Protein AF-A0A9P8L6X9-F1 (afdb_monomer_lite)

InterPro domains:
  IPR004713 Calcium/proton exchanger [PTHR31503] (1-182)
  IPR004837 Sodium/calcium exchanger membrane region [PF01699] (97-182)
  IPR044880 NCX, central ion-binding domain superfamily [G3DSA:1.20.1420.30] (2-182)

Secondary structure (DSSP, 8-state):
-HHHHHHHHHHHHHHHHHHHHHHGGGG-S-HHHHHHHHHHHHHHHHHHHHHHHHIIIIITHHHHHHHHHHHTTSSSTTS---------PPPHHHHHHHHHHHHHHHHHHHHHHHHTHHHHHHHH---HHHIIIIIHHHHHTHHHHHHHHHHHHTT-HHHHHHHHHHHHHHIIIIIHHHHHH-

Foldseek 3Di:
DVLLVVLVVVLVVQVVVLVVLVVVLPDDPDVVVSLVSLLVVLVVLQVVVVVVCCVCVPDPVVSNVVLVVLLPPPPPVPDDDDDPDDDPDDDPVRVVVVVVVVVVVVVVVVVVVVVCLVVCCVPVVDDPCCCVVPVVCCVVCVVLQVSLVSCVVVVNNSSSCCSVSVVVSCCSRPVVSVVSVD

Radius of gyration: 20.15 Å; chains: 1; bounding box: 43×46×47 Å

Organism: NCBI:txid265104

Structure (mmCIF, N/CA/C/O backbone):
data_AF-A0A9P8L6X9-F1
#
_entry.id   AF-A0A9P8L6X9-F1
#
loop_
_atom_site.group_PDB
_atom_site.id
_atom_site.type_symbol
_atom_site.label_atom_id
_atom_site.label_alt_id
_atom_site.label_comp_id
_atom_site.label_asym_id
_atom_site.label_entity_id
_atom_site.label_seq_id
_atom_site.pdbx_PDB_ins_code
_atom_site.Cartn_x
_atom_site.Cartn_y
_atom_site.Cartn_z
_atom_site.occupancy
_atom_site.B_iso_or_equiv
_atom_site.auth_seq_id
_atom_site.auth_comp_id
_atom_site.auth_asym_id
_atom_site.auth_atom_id
_atom_site.pdbx_PDB_model_num
ATOM 1 N N . MET A 1 1 ? 25.333 5.760 -3.265 1.00 47.31 1 MET A N 1
ATOM 2 C CA . MET A 1 1 ? 25.197 6.176 -1.848 1.00 47.31 1 MET A CA 1
ATOM 3 C C . MET A 1 1 ? 24.485 7.514 -1.680 1.00 47.31 1 MET A C 1
ATOM 5 O O . MET A 1 1 ? 23.487 7.533 -0.981 1.00 47.31 1 MET A O 1
ATOM 9 N N . SER A 1 2 ? 24.913 8.611 -2.318 1.00 49.03 2 SER A N 1
ATOM 10 C CA . SER A 1 2 ? 24.288 9.936 -2.118 1.00 49.03 2 SER A CA 1
ATOM 11 C C . SER A 1 2 ? 22.817 10.014 -2.561 1.00 49.03 2 SER A C 1
ATOM 13 O O . SER A 1 2 ? 22.018 10.667 -1.899 1.00 49.03 2 SER A O 1
ATOM 15 N N . SER A 1 3 ? 22.439 9.311 -3.635 1.00 53.81 3 SER A N 1
ATOM 16 C CA . SER A 1 3 ? 21.049 9.209 -4.108 1.00 53.81 3 SER A CA 1
ATOM 17 C C . SER A 1 3 ? 20.171 8.379 -3.168 1.00 53.81 3 SER A C 1
ATOM 19 O O . SER A 1 3 ? 19.100 8.835 -2.790 1.00 53.81 3 SER A O 1
ATOM 21 N N . LEU A 1 4 ? 20.643 7.212 -2.719 1.00 53.59 4 LEU A N 1
ATOM 22 C CA . LEU A 1 4 ? 19.918 6.361 -1.769 1.00 53.59 4 LEU A CA 1
ATOM 23 C C . LEU A 1 4 ? 19.726 7.050 -0.411 1.00 53.59 4 LEU A C 1
ATOM 25 O O . LEU A 1 4 ? 18.639 7.008 0.154 1.00 53.59 4 LEU A O 1
ATOM 29 N N . MET A 1 5 ? 20.750 7.755 0.085 1.00 58.06 5 MET A N 1
ATOM 30 C CA . MET A 1 5 ? 20.620 8.561 1.299 1.00 58.06 5 MET A CA 1
ATOM 31 C C . MET A 1 5 ? 19.657 9.732 1.096 1.00 58.06 5 MET A C 1
ATOM 33 O O . MET A 1 5 ? 18.900 10.029 2.010 1.00 58.06 5 MET A O 1
ATOM 37 N N . ALA A 1 6 ? 19.620 10.368 -0.080 1.00 59.53 6 ALA A N 1
ATOM 38 C CA . ALA A 1 6 ? 18.646 11.420 -0.375 1.00 59.53 6 ALA A CA 1
ATOM 39 C C . ALA A 1 6 ? 17.205 10.883 -0.426 1.00 59.53 6 ALA A C 1
ATOM 41 O O . ALA A 1 6 ? 16.319 11.504 0.158 1.00 59.53 6 ALA A O 1
ATOM 42 N N . VAL A 1 7 ? 16.976 9.712 -1.038 1.00 60.03 7 VAL A N 1
ATOM 43 C CA . VAL A 1 7 ? 15.664 9.043 -1.033 1.00 60.03 7 VAL A CA 1
ATOM 44 C C . VAL A 1 7 ? 15.280 8.638 0.385 1.00 60.03 7 VAL A C 1
ATOM 46 O O . VAL A 1 7 ? 14.196 8.998 0.820 1.00 60.03 7 VAL A O 1
ATOM 49 N N . ALA A 1 8 ? 16.161 7.994 1.152 1.00 57.41 8 ALA A N 1
ATOM 50 C CA . ALA A 1 8 ? 15.890 7.617 2.540 1.00 57.41 8 ALA A CA 1
ATOM 51 C C . ALA A 1 8 ? 15.617 8.840 3.440 1.00 57.41 8 ALA A C 1
ATOM 53 O O . ALA A 1 8 ? 14.694 8.820 4.252 1.00 57.41 8 ALA A O 1
ATOM 54 N N . SER A 1 9 ? 16.362 9.936 3.251 1.00 57.25 9 SER A N 1
ATOM 55 C CA . SER A 1 9 ? 16.169 11.193 3.990 1.00 57.25 9 SER A CA 1
ATOM 56 C C . SER A 1 9 ? 14.829 11.841 3.649 1.00 57.25 9 SER A C 1
ATOM 58 O O . SER A 1 9 ? 14.056 12.164 4.547 1.00 57.25 9 SER A O 1
ATOM 60 N N . ALA A 1 10 ? 14.516 11.990 2.357 1.00 58.25 10 ALA A N 1
ATOM 61 C CA . ALA A 1 10 ? 13.233 12.524 1.900 1.00 58.25 10 ALA A CA 1
ATOM 62 C C . ALA A 1 10 ? 12.057 11.632 2.336 1.00 58.25 10 ALA A C 1
ATOM 64 O O . ALA A 1 10 ? 10.999 12.136 2.709 1.00 58.25 10 ALA A O 1
ATOM 65 N N . SER A 1 11 ? 12.271 10.316 2.370 1.00 59.50 11 SER A N 1
ATOM 66 C CA . SER A 1 11 ? 11.260 9.320 2.725 1.00 59.50 11 SER A CA 1
ATOM 67 C C . SER A 1 11 ? 11.003 9.192 4.220 1.00 59.50 11 SER A C 1
ATOM 69 O O . SER A 1 11 ? 9.942 8.711 4.583 1.00 59.50 11 SER A O 1
ATOM 71 N N . LEU A 1 12 ? 11.922 9.626 5.090 1.00 59.34 12 LEU A N 1
ATOM 72 C CA . LEU A 1 12 ? 11.703 9.720 6.543 1.00 59.34 12 LEU A CA 1
ATOM 73 C C . LEU A 1 12 ? 11.063 11.052 6.948 1.00 59.34 12 LEU A C 1
ATOM 75 O O . LEU A 1 12 ? 10.275 11.101 7.893 1.00 59.34 12 LEU A O 1
ATOM 79 N N . ILE A 1 13 ? 11.368 12.130 6.217 1.00 62.38 13 ILE A N 1
ATOM 80 C CA . ILE A 1 13 ? 10.792 13.459 6.462 1.00 62.38 13 ILE A CA 1
ATOM 81 C C . ILE A 1 13 ? 9.275 13.440 6.254 1.00 62.38 13 ILE A C 1
ATOM 83 O O . ILE A 1 13 ? 8.556 14.113 6.984 1.00 62.38 13 ILE A O 1
ATOM 87 N N . ILE A 1 14 ? 8.778 12.652 5.301 1.00 63.09 14 ILE A N 1
ATOM 88 C CA . ILE A 1 14 ? 7.358 12.633 4.939 1.00 63.09 14 ILE A CA 1
ATOM 89 C C . ILE A 1 14 ? 6.478 11.927 5.994 1.00 63.09 14 ILE A C 1
ATOM 91 O O . ILE A 1 14 ? 5.519 12.552 6.444 1.00 63.09 14 ILE A O 1
ATOM 95 N N . PRO A 1 15 ? 6.783 10.705 6.478 1.00 57.25 15 PRO A N 1
ATOM 96 C CA . PRO A 1 15 ? 6.082 10.085 7.603 1.00 57.25 15 PRO A CA 1
ATOM 97 C C . PRO A 1 15 ? 6.202 10.894 8.897 1.00 57.25 15 PRO A C 1
ATOM 99 O O . PRO A 1 15 ? 5.240 10.979 9.656 1.00 57.25 15 PRO A O 1
ATOM 102 N N . ALA A 1 16 ? 7.351 11.538 9.142 1.00 59.31 16 ALA A N 1
ATOM 103 C CA . ALA A 1 16 ? 7.528 12.429 10.289 1.00 59.31 16 ALA A CA 1
ATOM 104 C C . ALA A 1 16 ? 6.666 13.699 10.170 1.00 59.31 16 ALA A C 1
ATOM 106 O O . ALA A 1 16 ? 6.040 14.119 11.144 1.00 59.31 16 ALA A O 1
ATOM 107 N N . ALA A 1 17 ? 6.582 14.281 8.971 1.00 60.97 17 ALA A N 1
ATOM 108 C CA . ALA A 1 17 ? 5.692 15.397 8.679 1.00 60.97 17 ALA A CA 1
ATOM 109 C C . ALA A 1 17 ? 4.225 14.974 8.841 1.00 60.97 17 ALA A C 1
ATOM 111 O O . ALA A 1 17 ? 3.481 15.661 9.537 1.00 60.97 17 ALA A O 1
ATOM 112 N N . LEU A 1 18 ? 3.836 13.808 8.317 1.00 60.84 18 LEU A N 1
ATOM 113 C CA . LEU A 1 18 ? 2.506 13.224 8.491 1.00 60.84 18 LEU A CA 1
ATOM 114 C C . LEU A 1 18 ? 2.163 13.035 9.976 1.00 60.84 18 LEU A C 1
ATOM 116 O O . LEU A 1 18 ? 1.122 13.511 10.422 1.00 60.84 18 LEU A O 1
ATOM 120 N N . TYR A 1 19 ? 3.056 12.426 10.765 1.00 63.41 19 TYR A N 1
ATOM 121 C CA . TYR A 1 19 ? 2.867 12.249 12.208 1.00 63.41 19 TYR A CA 1
ATOM 122 C C . TYR A 1 19 ? 2.722 13.591 12.933 1.00 63.41 19 TYR A C 1
ATOM 124 O O . TYR A 1 19 ? 1.825 13.748 13.754 1.00 63.41 19 TYR A O 1
ATOM 132 N N . SER A 1 20 ? 3.547 14.588 12.602 1.00 60.22 20 SER A N 1
ATOM 133 C CA . SER A 1 20 ? 3.477 15.917 13.227 1.00 60.22 20 SER A CA 1
ATOM 134 C C . SER A 1 20 ? 2.163 16.655 12.945 1.00 60.22 20 SER A C 1
ATOM 136 O O . SER A 1 20 ? 1.710 17.455 13.766 1.00 60.22 20 SER A O 1
ATOM 138 N N . VAL A 1 21 ? 1.533 16.378 11.799 1.00 61.56 21 VAL A N 1
ATOM 139 C CA . VAL A 1 21 ? 0.235 16.956 11.447 1.00 61.56 21 VAL A CA 1
ATOM 140 C C . VAL A 1 21 ? -0.908 16.164 12.092 1.00 61.56 21 VAL A C 1
ATOM 142 O O . VAL A 1 21 ? -1.844 16.775 12.604 1.00 61.56 21 VAL A O 1
ATOM 145 N N . LEU A 1 22 ? -0.801 14.833 12.172 1.00 60.75 22 LEU A N 1
ATOM 146 C CA . LEU A 1 22 ? -1.754 13.989 12.903 1.00 60.75 22 LEU A CA 1
ATOM 147 C C . LEU A 1 22 ? -1.740 14.271 14.416 1.00 60.75 22 LEU A C 1
ATOM 149 O O . LEU A 1 22 ? -2.793 14.300 15.048 1.00 60.75 22 LEU A O 1
ATOM 153 N N . ASP A 1 23 ? -0.576 14.542 15.008 1.00 61.97 23 ASP A N 1
ATOM 154 C CA . ASP A 1 23 ? -0.445 14.828 16.444 1.00 61.97 23 ASP A CA 1
ATOM 155 C C . ASP A 1 23 ? -1.012 16.213 16.818 1.00 61.97 23 ASP A C 1
ATOM 157 O O . ASP A 1 23 ? -1.594 16.381 17.891 1.00 61.97 23 ASP A O 1
ATOM 161 N N . ARG A 1 24 ? -0.991 17.187 15.889 1.00 58.69 24 ARG A N 1
ATOM 162 C CA . ARG A 1 24 ? -1.711 18.472 16.043 1.00 58.69 24 ARG A CA 1
ATOM 163 C C . ARG A 1 24 ? -3.230 18.306 16.168 1.00 58.69 24 ARG A C 1
ATOM 165 O O . ARG A 1 24 ? -3.886 19.216 16.672 1.00 58.69 24 ARG A O 1
ATOM 172 N N . SER A 1 25 ? -3.789 17.165 15.756 1.00 57.12 25 SER A N 1
ATOM 173 C CA . SER A 1 25 ? -5.223 16.873 15.852 1.00 57.12 25 SER A CA 1
ATOM 174 C C . SER A 1 25 ? -5.688 16.517 17.269 1.00 57.12 25 SER A C 1
ATOM 176 O O . SER A 1 25 ? -6.883 16.601 17.544 1.00 57.12 25 SER A O 1
ATOM 178 N N . LYS A 1 26 ? -4.793 16.129 18.192 1.00 55.75 26 LYS A N 1
ATOM 179 C CA . LYS A 1 26 ? -5.180 15.643 19.534 1.00 55.75 26 LYS A CA 1
ATOM 180 C C . LYS A 1 26 ? -5.610 16.741 20.525 1.00 55.75 26 LYS A C 1
ATOM 182 O O . LYS A 1 26 ? -5.917 16.423 21.670 1.00 55.75 26 LYS A O 1
ATOM 187 N N . GLY A 1 27 ? -5.628 18.017 20.121 1.00 54.25 27 GLY A N 1
ATOM 188 C CA . GLY A 1 27 ? -5.736 19.155 21.047 1.00 54.25 27 GLY A CA 1
ATOM 189 C C . GLY A 1 27 ? -6.980 20.052 20.972 1.00 54.25 27 GLY A C 1
ATOM 190 O O . GLY A 1 27 ? -7.050 20.989 21.764 1.00 54.25 27 GLY A O 1
ATOM 191 N N . ALA A 1 28 ? -7.944 19.847 20.064 1.00 54.09 28 ALA A N 1
ATOM 192 C CA . ALA A 1 28 ? -8.992 20.851 19.809 1.00 54.09 28 ALA A CA 1
ATOM 193 C C . ALA A 1 28 ? -10.427 20.341 20.044 1.00 54.09 28 ALA A C 1
ATOM 195 O O . ALA A 1 28 ? -10.923 19.469 19.338 1.00 54.09 28 ALA A O 1
ATOM 196 N N . ASN A 1 29 ? -11.122 20.953 21.010 1.00 63.31 29 ASN A N 1
ATOM 197 C CA . ASN A 1 29 ? -12.557 20.777 21.245 1.00 63.31 29 ASN A CA 1
ATOM 198 C C . ASN A 1 29 ? -13.380 21.484 20.151 1.00 63.31 29 ASN A C 1
ATOM 200 O O . ASN A 1 29 ? -13.627 22.686 20.235 1.00 63.31 29 ASN A O 1
ATOM 204 N N . SER A 1 30 ? -13.767 20.739 19.116 1.00 65.00 30 SER A N 1
ATOM 205 C CA . SER A 1 30 ? -14.996 20.847 18.304 1.00 65.00 30 SER A CA 1
ATOM 206 C C . SER A 1 30 ? -14.852 19.831 17.176 1.00 65.00 30 SER A C 1
ATOM 208 O O . SER A 1 30 ? -13.889 19.912 16.416 1.00 65.00 30 SER A O 1
ATOM 210 N N . GLU A 1 31 ? -15.780 18.888 17.058 1.00 69.06 31 GLU A N 1
ATOM 211 C CA . GLU A 1 31 ? -15.760 17.850 16.015 1.00 69.06 31 GLU A CA 1
ATOM 212 C C . GLU A 1 31 ? -15.679 18.464 14.604 1.00 69.06 31 GLU A C 1
ATOM 214 O O . GLU A 1 31 ? -14.909 17.990 13.772 1.00 69.06 31 GLU A O 1
ATOM 219 N N . ASP A 1 32 ? -16.331 19.612 14.389 1.00 70.50 32 ASP A N 1
ATOM 220 C CA . ASP A 1 32 ? -16.241 20.394 13.149 1.00 70.50 32 ASP A CA 1
ATOM 221 C C . ASP A 1 32 ? -14.823 20.922 12.872 1.00 70.50 32 ASP A C 1
ATOM 223 O O . ASP A 1 32 ? -14.350 20.903 11.735 1.00 70.50 32 ASP A O 1
ATOM 227 N N . ASN A 1 33 ? -14.104 21.362 13.911 1.00 73.75 33 ASN A N 1
ATOM 228 C CA . ASN A 1 33 ? -12.726 21.839 13.770 1.00 73.75 33 ASN A CA 1
ATOM 229 C C . ASN A 1 33 ? -11.758 20.684 13.500 1.00 73.75 33 ASN A C 1
ATOM 231 O O . ASN A 1 33 ? -10.791 20.874 12.765 1.00 73.75 33 ASN A O 1
ATOM 235 N N . ILE A 1 34 ? -12.019 19.494 14.052 1.00 78.19 34 ILE A N 1
ATOM 236 C CA . ILE A 1 34 ? -11.257 18.281 13.728 1.00 78.19 34 ILE A CA 1
ATOM 237 C C . ILE A 1 34 ? -11.499 17.910 12.264 1.00 78.19 34 ILE A C 1
ATOM 239 O O . ILE A 1 34 ? -10.539 17.708 11.528 1.00 78.19 34 ILE A O 1
ATOM 243 N N . LEU A 1 35 ? -12.755 17.912 11.808 1.00 78.00 35 LEU A N 1
ATOM 244 C CA . LEU A 1 35 ? -13.104 17.558 10.434 1.00 78.00 35 LEU A CA 1
ATOM 245 C C . LEU A 1 35 ? -12.458 18.506 9.412 1.00 78.00 35 LEU A C 1
ATOM 247 O O . LEU A 1 35 ? -11.824 18.042 8.462 1.00 78.00 35 LEU A O 1
ATOM 251 N N . ILE A 1 36 ? -12.561 19.823 9.630 1.00 80.25 36 ILE A N 1
ATOM 252 C CA . ILE A 1 36 ? -11.948 20.847 8.768 1.00 80.25 36 ILE A CA 1
ATOM 253 C C . ILE A 1 36 ? -10.420 20.710 8.766 1.00 80.25 36 ILE A C 1
ATOM 255 O O . ILE A 1 36 ? -9.791 20.800 7.709 1.00 80.25 36 ILE A O 1
ATOM 259 N N . LEU A 1 37 ? -9.812 20.462 9.931 1.00 80.44 37 LEU A N 1
ATOM 260 C CA . LEU A 1 37 ? -8.366 20.280 10.054 1.00 80.44 37 LEU A CA 1
ATOM 261 C C . LEU A 1 37 ? -7.883 19.011 9.334 1.00 80.44 37 LEU A C 1
ATOM 263 O O . LEU A 1 37 ? -6.870 19.059 8.630 1.00 80.44 37 LEU A O 1
ATOM 267 N N . SER A 1 38 ? -8.604 17.896 9.466 1.00 82.06 38 SER A N 1
ATOM 268 C CA . SER A 1 38 ? -8.292 16.627 8.800 1.00 82.06 38 SER A CA 1
ATOM 269 C C . SER A 1 38 ? -8.436 16.729 7.281 1.00 82.06 38 SER A C 1
ATOM 271 O O . SER A 1 38 ? -7.536 16.296 6.565 1.00 82.06 38 SER A O 1
ATOM 273 N N . HIS A 1 39 ? -9.489 17.381 6.778 1.00 85.12 39 HIS A N 1
ATOM 274 C CA . HIS A 1 39 ? -9.664 17.617 5.340 1.00 85.12 39 HIS A CA 1
ATOM 275 C C . HIS A 1 39 ? -8.595 18.558 4.777 1.00 85.12 39 HIS A C 1
ATOM 277 O O . HIS A 1 39 ? -8.002 18.274 3.737 1.00 85.12 39 HIS A O 1
ATOM 283 N N . GLY A 1 40 ? -8.294 19.658 5.479 1.00 83.81 40 GLY A N 1
ATOM 284 C CA . GLY A 1 40 ? -7.229 20.580 5.080 1.00 83.81 40 GLY A CA 1
ATOM 285 C C . GLY A 1 40 ? -5.867 19.885 5.009 1.00 83.81 40 GLY A C 1
ATOM 286 O O . GLY A 1 40 ? -5.117 20.068 4.052 1.00 83.81 40 GLY A O 1
ATOM 287 N N . THR A 1 41 ? -5.584 19.017 5.982 1.00 83.00 41 THR A N 1
ATOM 288 C CA . THR A 1 41 ? -4.383 18.175 5.999 1.00 83.00 41 THR A CA 1
ATOM 289 C C . THR A 1 41 ? -4.357 17.202 4.824 1.00 83.00 41 THR A C 1
ATOM 291 O O . THR A 1 41 ? -3.341 17.108 4.136 1.00 83.00 41 THR A O 1
ATOM 294 N N . ALA A 1 42 ? -5.461 16.500 4.564 1.00 86.62 42 ALA A N 1
ATOM 295 C CA . ALA A 1 42 ? -5.552 15.527 3.484 1.00 86.62 42 ALA A CA 1
ATOM 296 C C . ALA A 1 42 ? -5.290 16.159 2.109 1.00 86.62 42 ALA A C 1
ATOM 298 O O . ALA A 1 42 ? -4.514 15.621 1.321 1.00 86.62 42 ALA A O 1
ATOM 299 N N . ILE A 1 43 ? -5.845 17.349 1.854 1.00 88.00 43 ILE A N 1
ATOM 300 C CA . ILE A 1 43 ? -5.600 18.104 0.616 1.00 88.00 43 ILE A CA 1
ATOM 301 C C . ILE A 1 43 ? -4.111 18.445 0.465 1.00 88.00 43 ILE A C 1
ATOM 303 O O . ILE A 1 43 ? -3.542 18.249 -0.609 1.00 88.00 43 ILE A O 1
ATOM 307 N N . ILE A 1 44 ? -3.459 18.924 1.531 1.00 85.81 44 ILE A N 1
ATOM 308 C CA . ILE A 1 44 ? -2.023 19.244 1.502 1.00 85.81 44 ILE A CA 1
ATOM 309 C C . ILE A 1 44 ? -1.196 17.987 1.201 1.00 85.81 44 ILE A C 1
ATOM 311 O O . ILE A 1 44 ? -0.295 18.040 0.365 1.00 85.81 44 ILE A O 1
ATOM 315 N N . LEU A 1 45 ? -1.509 16.854 1.837 1.00 84.81 45 LEU A N 1
ATOM 316 C CA . LEU A 1 45 ? -0.806 15.587 1.614 1.00 84.81 45 LEU A CA 1
ATOM 317 C C . LEU A 1 45 ? -0.969 15.076 0.176 1.00 84.81 45 LEU A C 1
ATOM 319 O O . LEU A 1 45 ? 0.015 14.644 -0.419 1.00 84.81 45 LEU A O 1
ATOM 323 N N . LEU A 1 46 ? -2.159 15.203 -0.417 1.00 88.06 46 LEU A N 1
ATOM 324 C CA . LEU A 1 46 ? -2.386 14.841 -1.820 1.00 88.06 46 LEU A CA 1
ATOM 325 C C . LEU A 1 46 ? -1.633 15.760 -2.790 1.00 88.06 46 LEU A C 1
ATOM 327 O O . LEU A 1 46 ? -1.077 15.283 -3.778 1.00 88.06 46 LEU A O 1
ATOM 331 N N . ILE A 1 47 ? -1.547 17.065 -2.507 1.00 87.56 47 ILE A N 1
ATOM 332 C CA . ILE A 1 47 ? -0.710 17.985 -3.297 1.00 87.56 47 ILE A CA 1
ATOM 333 C C . ILE A 1 47 ? 0.760 17.557 -3.217 1.00 87.56 47 ILE A C 1
ATOM 335 O O . ILE A 1 47 ? 1.438 17.486 -4.244 1.00 87.56 47 ILE A O 1
ATOM 339 N N . LEU A 1 48 ? 1.249 17.220 -2.018 1.00 84.56 48 LEU A N 1
ATOM 340 C CA . LEU A 1 48 ? 2.601 16.692 -1.839 1.00 84.56 48 LEU A CA 1
ATOM 341 C C . LEU A 1 48 ? 2.802 15.369 -2.587 1.00 84.56 48 LEU A C 1
ATOM 343 O O . LEU A 1 48 ? 3.868 15.174 -3.165 1.00 84.56 48 LEU A O 1
ATOM 347 N N . TYR A 1 49 ? 1.789 14.501 -2.651 1.00 86.44 49 TYR A N 1
ATOM 348 C CA . TYR A 1 49 ? 1.839 13.281 -3.453 1.00 86.44 49 TYR A CA 1
ATOM 349 C C . TYR A 1 49 ? 1.966 13.572 -4.950 1.00 86.44 49 TYR A C 1
ATOM 351 O O . TYR A 1 49 ? 2.794 12.969 -5.621 1.00 86.44 49 TYR A O 1
ATOM 359 N N . VAL A 1 50 ? 1.214 14.538 -5.487 1.00 89.44 50 VAL A N 1
ATOM 360 C CA . VAL A 1 50 ? 1.334 14.944 -6.899 1.00 89.44 50 VAL A CA 1
ATOM 361 C C . VAL A 1 50 ? 2.719 15.526 -7.189 1.00 89.44 50 VAL A C 1
ATOM 363 O O . VAL A 1 50 ? 3.330 15.196 -8.206 1.00 89.44 50 VAL A O 1
ATOM 366 N N . MET A 1 51 ? 3.258 16.351 -6.286 1.00 84.94 51 MET A N 1
ATOM 367 C CA . MET A 1 51 ? 4.633 16.850 -6.402 1.00 84.94 51 MET A CA 1
ATOM 368 C C . MET A 1 51 ? 5.660 15.712 -6.327 1.00 84.94 51 MET A C 1
ATOM 370 O O . MET A 1 51 ? 6.638 15.722 -7.075 1.00 84.94 51 MET A O 1
ATOM 374 N N . TYR A 1 52 ? 5.424 14.714 -5.474 1.00 82.50 52 TYR A N 1
ATOM 375 C CA . TYR A 1 52 ? 6.230 13.499 -5.388 1.00 82.50 52 TYR A CA 1
ATOM 376 C C . TYR A 1 52 ? 6.158 12.671 -6.681 1.00 82.50 52 TYR A C 1
ATOM 378 O O . TYR A 1 52 ? 7.202 12.277 -7.192 1.00 82.50 52 TYR A O 1
ATOM 386 N N . LEU A 1 53 ? 4.977 12.484 -7.279 1.00 85.38 53 LEU A N 1
ATOM 387 C CA . LEU A 1 53 ? 4.827 11.810 -8.572 1.00 85.38 53 LEU A CA 1
ATOM 388 C C . LEU A 1 53 ? 5.548 12.566 -9.690 1.00 85.38 53 LEU A C 1
ATOM 390 O O . LEU A 1 53 ? 6.220 11.949 -10.511 1.00 85.38 53 LEU A O 1
ATOM 394 N N . TYR A 1 54 ? 5.478 13.900 -9.710 1.00 86.88 54 TYR A N 1
ATOM 395 C CA . TYR A 1 54 ? 6.256 14.706 -10.656 1.00 86.88 54 TYR A CA 1
ATOM 396 C C . TYR A 1 54 ? 7.767 14.538 -10.443 1.00 86.88 54 TYR A C 1
ATOM 398 O O . TYR A 1 54 ? 8.540 14.453 -11.403 1.00 86.88 54 TYR A O 1
ATOM 406 N N . PHE A 1 55 ? 8.204 14.457 -9.186 1.00 83.38 55 PHE A N 1
ATOM 407 C CA . PHE A 1 55 ? 9.594 14.175 -8.860 1.00 83.38 55 PHE A CA 1
ATOM 408 C C . PHE A 1 55 ? 10.019 12.792 -9.375 1.00 83.38 55 PHE A C 1
ATOM 410 O O . PHE A 1 55 ? 11.024 12.692 -10.082 1.00 83.38 55 PHE A O 1
ATOM 417 N N . GLN A 1 56 ? 9.214 11.769 -9.085 1.00 80.81 56 GLN A N 1
ATOM 418 C CA . GLN A 1 56 ? 9.460 10.362 -9.387 1.00 80.81 56 GLN A CA 1
ATOM 419 C C . GLN A 1 56 ? 9.391 10.038 -10.884 1.00 80.81 56 GLN A C 1
ATOM 421 O O . GLN A 1 56 ? 10.247 9.322 -11.387 1.00 80.81 56 GLN A O 1
ATOM 426 N N . LEU A 1 57 ? 8.394 10.558 -11.603 1.00 82.81 57 LEU A N 1
ATOM 427 C CA . LEU A 1 57 ? 8.127 10.231 -13.011 1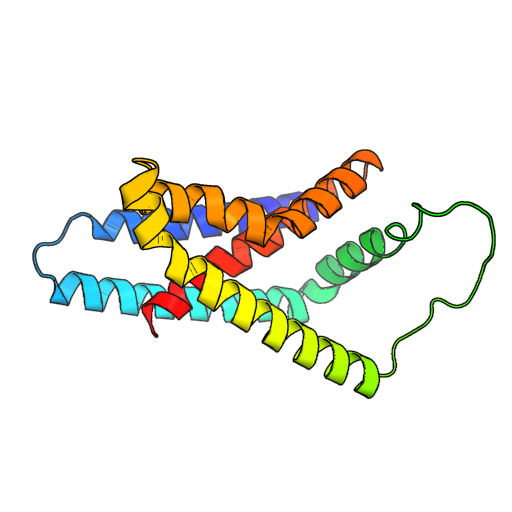.00 82.81 57 LEU A CA 1
ATOM 428 C C . LEU A 1 57 ? 8.728 11.246 -13.989 1.00 82.81 57 LEU A C 1
ATOM 430 O O . LEU A 1 57 ? 8.982 10.915 -15.144 1.00 82.81 57 LEU A O 1
ATOM 434 N N . GLY A 1 58 ? 8.953 12.482 -13.542 1.00 84.62 58 GLY A N 1
ATOM 435 C CA . GLY A 1 58 ? 9.494 13.564 -14.358 1.00 84.62 58 GLY A CA 1
ATOM 436 C C . GLY A 1 58 ? 10.956 13.838 -14.035 1.00 84.62 58 GLY A C 1
ATOM 437 O O . GLY A 1 58 ? 11.861 13.322 -14.689 1.00 84.62 58 GLY A O 1
ATOM 438 N N . SER A 1 59 ? 11.185 14.679 -13.025 1.00 81.75 59 SER A N 1
ATOM 439 C CA . SER A 1 59 ? 12.497 15.308 -12.795 1.00 81.75 59 SER A CA 1
ATOM 440 C C . SER A 1 59 ? 13.631 14.332 -12.452 1.00 81.75 59 SER A C 1
ATOM 442 O O . SER A 1 59 ? 14.769 14.567 -12.849 1.00 81.75 59 SER A O 1
ATOM 444 N N . HIS A 1 60 ? 13.334 13.245 -11.737 1.00 81.25 60 HIS A N 1
ATOM 445 C CA . HIS A 1 60 ? 14.318 12.278 -11.246 1.00 81.25 60 HIS A CA 1
ATOM 446 C C . HIS A 1 60 ? 13.966 10.840 -11.650 1.00 81.25 60 HIS A C 1
ATOM 448 O O . HIS A 1 60 ? 14.399 9.886 -11.006 1.00 81.25 60 HIS A O 1
ATOM 454 N N . SER A 1 61 ? 13.228 10.670 -12.751 1.00 77.19 61 SER A N 1
ATOM 455 C CA . SER A 1 61 ? 12.816 9.359 -13.280 1.00 77.19 61 SER A CA 1
ATOM 456 C C . SER A 1 61 ? 13.967 8.385 -13.503 1.00 77.19 61 SER A C 1
ATOM 458 O O . SER A 1 61 ? 13.803 7.189 -13.276 1.00 77.19 61 SER A O 1
ATOM 460 N N . HIS A 1 62 ? 15.158 8.880 -13.847 1.00 75.19 62 HIS A N 1
ATOM 461 C CA . HIS A 1 62 ? 16.345 8.038 -13.999 1.00 75.19 62 HIS A CA 1
ATOM 462 C C . HIS A 1 62 ? 16.754 7.328 -12.696 1.00 75.19 62 HIS A C 1
ATOM 464 O O . HIS A 1 62 ? 17.283 6.223 -12.755 1.00 75.19 62 HIS A O 1
ATOM 470 N N . LEU A 1 63 ? 16.508 7.933 -11.52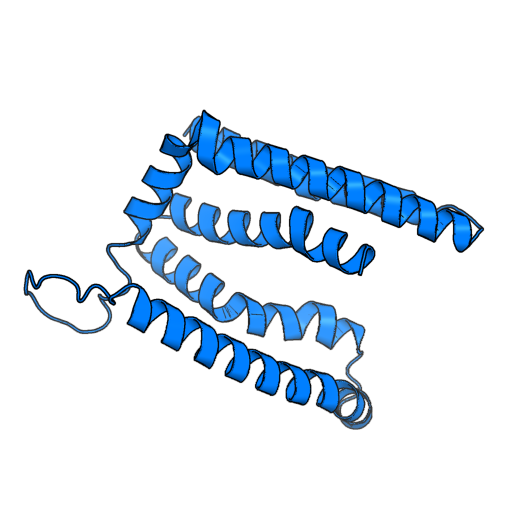4 1.00 71.25 63 LEU A N 1
ATOM 471 C CA . LEU A 1 63 ? 16.840 7.328 -10.228 1.00 71.25 63 LEU A CA 1
ATOM 472 C C . LEU A 1 63 ? 15.893 6.175 -9.894 1.00 71.25 63 LEU A C 1
ATOM 474 O O . LEU A 1 63 ? 16.321 5.177 -9.324 1.00 71.25 63 LEU A O 1
ATOM 478 N N . PHE A 1 64 ? 14.619 6.311 -10.262 1.00 70.12 64 PHE A N 1
ATOM 479 C CA . PHE A 1 64 ? 13.596 5.310 -9.971 1.00 70.12 64 PHE A CA 1
ATOM 480 C C . PHE A 1 64 ? 13.579 4.185 -11.003 1.00 70.12 64 PHE A C 1
ATOM 482 O O . PHE A 1 64 ? 13.439 3.028 -10.627 1.00 70.12 64 PHE A O 1
ATOM 489 N N . LYS A 1 65 ? 13.819 4.490 -12.283 1.00 68.06 65 LYS A N 1
ATOM 490 C CA . LYS A 1 65 ? 13.875 3.480 -13.345 1.00 68.06 65 LYS A CA 1
ATOM 491 C C . LYS A 1 65 ? 15.050 2.511 -13.165 1.00 68.06 65 LYS A C 1
ATOM 493 O O . LYS A 1 65 ? 14.865 1.306 -13.283 1.00 68.06 65 LYS A O 1
ATOM 498 N N . ALA A 1 66 ? 16.219 3.020 -12.767 1.00 58.28 66 ALA A N 1
ATOM 499 C CA . ALA A 1 66 ? 17.384 2.191 -12.452 1.00 58.28 66 ALA A CA 1
ATOM 500 C C . ALA A 1 66 ? 17.158 1.263 -11.240 1.00 58.28 66 ALA A C 1
ATOM 502 O O . ALA A 1 66 ? 17.712 0.167 -11.193 1.00 58.28 66 ALA A O 1
ATOM 503 N N . ALA A 1 67 ? 16.334 1.681 -10.271 1.00 58.09 67 ALA A N 1
ATOM 504 C CA . ALA A 1 67 ? 15.938 0.833 -9.150 1.00 58.09 67 ALA A CA 1
ATOM 505 C C . ALA A 1 67 ? 14.956 -0.267 -9.590 1.00 58.09 67 ALA A C 1
ATOM 507 O O . ALA A 1 67 ? 15.103 -1.410 -9.173 1.00 58.09 67 ALA A O 1
ATOM 508 N N . SER A 1 68 ? 13.999 0.045 -10.471 1.00 59.06 68 SER A N 1
ATOM 509 C CA . SER A 1 68 ? 13.053 -0.938 -11.020 1.00 59.06 68 SER A CA 1
ATOM 510 C C . SER A 1 68 ? 13.737 -2.007 -11.885 1.00 59.06 68 SER A C 1
ATOM 512 O O . SER A 1 68 ? 13.407 -3.183 -11.777 1.00 59.06 68 SER A O 1
ATOM 514 N N . GLU A 1 69 ? 14.733 -1.628 -12.689 1.00 55.97 69 GLU A N 1
ATOM 515 C CA . GLU A 1 69 ? 15.478 -2.553 -13.561 1.00 55.97 69 GLU A CA 1
ATOM 516 C C . GLU A 1 69 ? 16.389 -3.521 -12.776 1.00 55.97 69 GLU A C 1
ATOM 518 O O . GLU A 1 69 ? 16.598 -4.653 -13.198 1.00 55.97 69 GLU A O 1
ATOM 523 N N . GLN A 1 70 ? 16.893 -3.130 -11.598 1.00 52.16 70 GLN A N 1
ATOM 524 C CA . GLN A 1 70 ? 17.696 -4.019 -10.738 1.00 52.16 70 GLN A CA 1
ATOM 525 C C . GLN A 1 70 ? 16.874 -5.094 -10.008 1.00 52.16 70 GLN A C 1
ATOM 527 O O . GLN A 1 70 ? 17.454 -6.071 -9.513 1.00 52.16 70 GLN A O 1
ATOM 532 N N . GLY A 1 71 ? 15.551 -4.908 -9.928 1.00 49.56 71 GLY A N 1
ATOM 533 C CA . GLY A 1 71 ? 14.619 -5.828 -9.273 1.00 49.56 71 GLY A CA 1
ATOM 534 C C . GLY A 1 71 ? 13.838 -6.745 -10.189 1.00 49.56 71 GLY A C 1
ATOM 535 O O . GLY A 1 71 ? 13.286 -7.722 -9.701 1.00 49.56 71 GLY A O 1
ATOM 536 N N . GLY A 1 72 ? 13.831 -6.466 -11.491 1.00 46.56 72 GLY A N 1
ATOM 537 C CA . GLY A 1 72 ? 13.107 -7.272 -12.473 1.00 46.56 72 GLY A CA 1
ATOM 538 C C . GLY A 1 72 ? 13.797 -8.573 -12.886 1.00 46.56 72 GLY A C 1
ATOM 539 O O . GLY A 1 72 ? 13.165 -9.388 -13.530 1.00 46.56 72 GLY A O 1
ATOM 540 N N . THR A 1 73 ? 15.065 -8.809 -12.537 1.00 42.22 73 THR A N 1
ATOM 541 C CA . THR A 1 73 ? 15.845 -9.909 -13.143 1.00 42.22 73 THR A CA 1
ATOM 542 C C . THR A 1 73 ? 15.831 -11.235 -12.383 1.00 42.22 73 THR A C 1
ATOM 544 O O . THR A 1 73 ? 16.670 -12.089 -12.644 1.00 42.22 73 THR A O 1
ATOM 547 N N . ASP A 1 74 ? 14.963 -11.414 -11.386 1.00 44.06 74 ASP A N 1
ATOM 548 C CA . ASP A 1 74 ? 15.271 -12.393 -10.342 1.00 44.06 74 ASP A CA 1
ATOM 549 C C . ASP A 1 74 ? 14.073 -13.048 -9.632 1.00 44.06 74 ASP A C 1
ATOM 551 O O . ASP A 1 74 ? 14.307 -13.837 -8.709 1.00 44.06 74 ASP A O 1
ATOM 555 N N . GLU A 1 75 ? 12.829 -12.753 -10.026 1.00 46.00 75 GLU A N 1
ATOM 556 C CA . GLU A 1 75 ? 11.628 -13.413 -9.475 1.00 46.00 75 GLU A CA 1
ATOM 557 C C . GLU A 1 75 ? 11.234 -14.712 -10.209 1.00 46.00 75 GLU A C 1
ATOM 559 O O . GLU A 1 75 ? 10.407 -15.457 -9.693 1.00 46.00 75 GLU A O 1
ATOM 564 N N . GLU A 1 76 ? 11.901 -15.084 -11.308 1.00 43.50 76 GLU A N 1
ATOM 565 C CA . GLU A 1 76 ? 11.709 -16.398 -11.957 1.00 43.50 76 GLU A CA 1
ATOM 566 C C . GLU A 1 76 ? 12.723 -17.476 -11.521 1.00 43.50 76 GLU A C 1
ATOM 568 O O . GLU A 1 76 ? 12.651 -18.625 -11.943 1.00 43.50 76 GLU A O 1
ATOM 573 N N . ALA A 1 77 ? 13.649 -17.177 -10.605 1.00 38.47 77 ALA A N 1
ATOM 574 C CA . ALA A 1 77 ? 14.690 -18.129 -10.190 1.00 38.47 77 ALA A CA 1
ATOM 575 C C . ALA A 1 77 ? 14.238 -19.166 -9.132 1.00 38.47 77 ALA A C 1
ATOM 577 O O . ALA A 1 77 ? 15.060 -19.641 -8.342 1.00 38.47 77 ALA A O 1
ATOM 578 N N . ALA A 1 78 ? 12.945 -19.504 -9.080 1.00 39.09 78 ALA A N 1
ATOM 579 C CA . ALA A 1 78 ? 12.422 -20.596 -8.252 1.00 39.09 78 ALA A CA 1
ATOM 580 C C . ALA A 1 78 ? 12.126 -21.882 -9.044 1.00 39.09 78 ALA A C 1
ATOM 582 O O . ALA A 1 78 ? 11.838 -22.903 -8.421 1.00 39.09 78 ALA A O 1
ATOM 583 N N . GLU A 1 79 ? 12.274 -21.882 -10.373 1.00 35.25 79 GLU A N 1
ATOM 584 C CA . GLU A 1 79 ? 12.343 -23.114 -11.162 1.00 35.25 79 GLU A CA 1
ATOM 585 C C . GLU A 1 79 ? 13.665 -23.158 -11.930 1.00 35.25 79 GLU A C 1
ATOM 587 O O . GLU A 1 79 ? 14.114 -22.186 -12.529 1.00 35.25 79 GLU A O 1
ATOM 592 N N . GLY A 1 80 ? 14.383 -24.266 -11.766 1.00 30.64 80 GLY A N 1
ATOM 593 C CA . GLY A 1 80 ? 15.777 -24.369 -12.160 1.00 30.64 80 GLY A CA 1
ATOM 594 C C . GLY A 1 80 ? 16.002 -24.471 -13.666 1.00 30.64 80 GLY A C 1
ATOM 595 O O . GLY A 1 80 ? 15.237 -25.111 -14.377 1.00 30.64 80 GLY A O 1
ATOM 596 N N . GLY A 1 81 ? 17.178 -23.994 -14.074 1.00 29.61 81 GLY A N 1
ATOM 597 C CA . GLY A 1 81 ? 17.885 -24.460 -15.264 1.00 29.61 81 GLY A CA 1
ATOM 598 C C . GLY A 1 81 ? 17.830 -23.508 -16.453 1.00 29.61 81 GLY A C 1
ATOM 599 O O . GLY A 1 81 ? 16.781 -23.323 -17.046 1.00 29.61 81 GLY A O 1
ATOM 600 N N . ASP A 1 82 ? 19.004 -22.965 -16.789 1.00 41.06 82 ASP A N 1
ATOM 601 C CA . ASP A 1 82 ? 19.437 -22.492 -18.111 1.00 41.06 82 ASP A CA 1
ATOM 602 C C . ASP A 1 82 ? 18.397 -22.561 -19.243 1.00 41.06 82 ASP A C 1
ATOM 604 O O . ASP A 1 82 ? 18.252 -23.615 -19.854 1.00 41.06 82 ASP A O 1
ATOM 608 N N . THR A 1 83 ? 17.835 -21.414 -19.632 1.00 34.69 83 THR A N 1
ATOM 609 C CA . THR A 1 83 ? 17.682 -21.017 -21.042 1.00 34.69 83 THR A CA 1
ATOM 610 C C . THR A 1 83 ? 17.364 -19.525 -21.147 1.00 34.69 83 THR A C 1
ATOM 612 O O . THR A 1 83 ? 16.495 -19.003 -20.459 1.00 34.69 83 THR A O 1
ATOM 615 N N . LEU A 1 84 ? 18.078 -18.841 -22.041 1.00 43.53 84 LEU A N 1
ATOM 616 C CA . LEU A 1 84 ? 17.721 -17.530 -22.580 1.00 43.53 84 LEU A CA 1
ATOM 617 C C . LEU A 1 84 ? 16.454 -17.705 -23.439 1.00 43.53 84 LEU A C 1
ATOM 619 O O . LEU A 1 84 ? 16.568 -17.924 -24.644 1.00 43.53 84 LEU A O 1
ATOM 623 N N . GLU A 1 85 ? 15.274 -17.696 -22.830 1.00 40.81 85 GLU A N 1
ATOM 624 C CA . GLU A 1 85 ? 13.994 -17.650 -23.545 1.00 40.81 85 GLU A CA 1
ATOM 625 C C . GLU A 1 85 ? 13.389 -16.258 -23.363 1.00 40.81 85 GLU A C 1
ATOM 627 O O . GLU A 1 85 ? 13.441 -15.696 -22.271 1.00 40.81 85 GLU A O 1
ATOM 632 N N . ASP A 1 86 ? 12.895 -15.677 -24.459 1.00 45.88 86 ASP A N 1
ATOM 633 C CA . ASP A 1 86 ? 12.151 -14.419 -24.462 1.00 45.88 86 ASP A CA 1
ATOM 634 C C . ASP A 1 86 ? 11.070 -14.475 -23.369 1.00 45.88 86 ASP A C 1
ATOM 636 O O . ASP A 1 86 ? 10.143 -15.284 -23.465 1.00 45.88 86 ASP A O 1
ATOM 640 N N . GLU A 1 87 ? 11.202 -13.647 -22.325 1.00 55.22 87 GLU A N 1
ATOM 641 C CA . GLU A 1 87 ? 10.201 -13.562 -21.258 1.00 55.22 87 GLU A CA 1
ATOM 642 C C . GLU A 1 87 ? 8.819 -13.335 -21.900 1.00 55.22 87 GLU A C 1
ATOM 644 O O . GLU A 1 87 ? 8.671 -12.448 -22.751 1.00 55.22 87 GLU A O 1
ATOM 649 N N . PRO A 1 88 ? 7.793 -14.137 -21.564 1.00 57.69 88 PRO A N 1
ATOM 650 C CA . PRO A 1 88 ? 6.490 -14.033 -22.201 1.00 57.69 88 PRO A CA 1
ATOM 651 C C . PRO A 1 88 ? 5.810 -12.709 -21.823 1.00 57.69 88 PRO A C 1
ATOM 653 O O . PRO A 1 88 ? 5.110 -12.603 -20.816 1.00 57.69 88 PRO A O 1
ATOM 656 N N . GLU A 1 89 ? 5.975 -11.685 -22.662 1.00 75.69 89 GLU A N 1
ATOM 657 C CA . GLU A 1 89 ? 5.305 -10.400 -22.482 1.00 75.69 89 GLU A CA 1
ATOM 658 C C . GLU A 1 89 ? 3.794 -10.545 -22.728 1.00 75.69 89 GLU A C 1
ATOM 660 O O . GLU A 1 89 ? 3.323 -10.854 -23.830 1.00 75.69 89 GLU A O 1
ATOM 665 N N . LEU A 1 90 ? 2.996 -10.290 -21.688 1.00 80.25 90 LEU A N 1
ATOM 666 C CA . LEU A 1 90 ? 1.545 -10.225 -21.823 1.00 80.25 90 LEU A CA 1
ATOM 667 C C . LEU A 1 90 ? 1.160 -9.067 -22.749 1.00 80.25 90 LEU A C 1
ATOM 669 O O . LEU A 1 90 ? 1.494 -7.907 -22.505 1.00 80.25 90 LEU A O 1
ATOM 673 N N . SER A 1 91 ? 0.364 -9.366 -23.778 1.00 90.44 91 SER A N 1
ATOM 674 C CA . SER A 1 91 ? -0.265 -8.327 -24.598 1.00 90.44 91 SER A CA 1
ATOM 675 C C . SER A 1 91 ? -1.049 -7.343 -23.70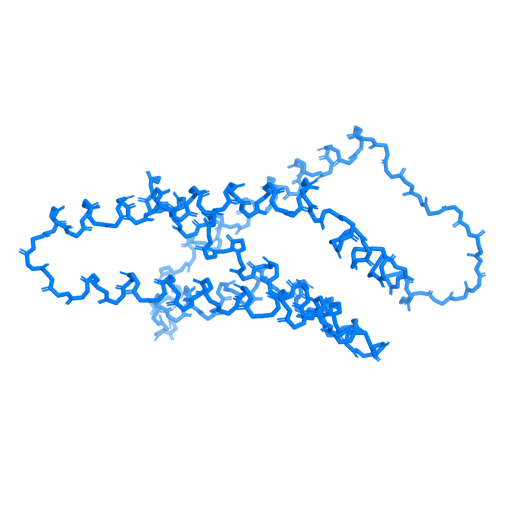6 1.00 90.44 91 SER A C 1
ATOM 677 O O . SER A 1 91 ? -1.713 -7.793 -22.767 1.00 90.44 91 SER A O 1
ATOM 679 N N . PRO A 1 92 ? -1.070 -6.026 -24.003 1.00 90.75 92 PRO A N 1
ATOM 680 C CA . PRO A 1 92 ? -1.774 -5.034 -23.183 1.00 90.75 92 PRO A CA 1
ATOM 681 C C . PRO A 1 92 ? -3.247 -5.367 -22.912 1.00 90.75 92 PRO A C 1
ATOM 683 O O . PRO A 1 92 ? -3.782 -5.043 -21.854 1.00 90.75 92 PRO A O 1
ATOM 686 N N . THR A 1 93 ? -3.913 -6.042 -23.853 1.00 92.06 93 THR A N 1
ATOM 687 C CA . THR A 1 93 ? -5.298 -6.500 -23.685 1.00 92.06 93 THR A CA 1
ATOM 688 C C . THR A 1 93 ? -5.399 -7.664 -22.704 1.00 92.06 93 THR A C 1
ATOM 690 O O . THR A 1 93 ? -6.274 -7.650 -21.843 1.00 92.06 93 THR A O 1
ATOM 693 N N . ALA A 1 94 ? -4.493 -8.641 -22.789 1.00 92.50 94 ALA A N 1
ATOM 694 C CA . ALA A 1 94 ? -4.424 -9.759 -21.855 1.00 92.50 94 ALA A CA 1
ATOM 695 C C . ALA A 1 94 ? -4.104 -9.268 -20.434 1.00 92.50 94 ALA A C 1
ATOM 697 O O . ALA A 1 94 ? -4.816 -9.623 -19.497 1.00 92.50 94 ALA A O 1
ATOM 698 N N . ALA A 1 95 ? -3.116 -8.377 -20.288 1.00 92.81 95 ALA A N 1
ATOM 699 C CA . ALA A 1 95 ? -2.777 -7.747 -19.013 1.00 92.81 95 ALA A CA 1
ATOM 700 C C . ALA A 1 95 ? -3.965 -6.963 -18.427 1.00 92.81 95 ALA A C 1
ATOM 702 O O . ALA A 1 95 ? -4.287 -7.112 -17.250 1.00 92.81 95 ALA A O 1
ATOM 703 N N . GLY A 1 96 ? -4.672 -6.185 -19.256 1.00 94.81 96 GLY A N 1
ATOM 704 C CA . GLY A 1 96 ? -5.862 -5.445 -18.832 1.00 94.81 96 GLY A CA 1
ATOM 705 C C . GLY A 1 96 ? -7.005 -6.349 -18.358 1.00 94.81 96 GLY A C 1
ATOM 706 O O . GLY A 1 96 ? -7.642 -6.056 -17.346 1.00 94.81 96 GLY A O 1
ATOM 707 N N . VAL A 1 97 ? -7.245 -7.470 -19.046 1.00 95.81 97 VAL A N 1
ATOM 708 C CA . VAL A 1 97 ? -8.265 -8.455 -18.645 1.00 95.81 97 VAL A CA 1
ATOM 709 C C . VAL A 1 97 ? -7.890 -9.117 -17.321 1.00 95.81 97 VAL A C 1
ATOM 711 O O . VAL A 1 97 ? -8.726 -9.178 -16.421 1.00 95.81 97 VAL A O 1
ATOM 714 N N . VAL A 1 98 ? -6.643 -9.5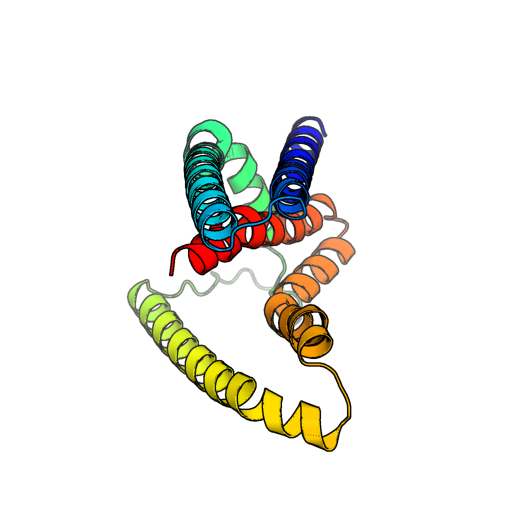70 -17.173 1.00 95.62 98 VAL A N 1
ATOM 715 C CA . VAL A 1 98 ? -6.160 -10.188 -15.928 1.00 95.62 98 VAL A CA 1
ATOM 716 C C . VAL A 1 98 ? -6.255 -9.205 -14.761 1.00 95.62 98 VAL A C 1
ATOM 718 O O . VAL A 1 98 ? -6.787 -9.567 -13.714 1.00 95.62 98 VAL A O 1
ATOM 721 N N . LEU A 1 99 ? -5.833 -7.949 -14.949 1.00 94.44 99 LEU A N 1
ATOM 722 C CA . LEU A 1 99 ? -5.911 -6.907 -13.923 1.00 94.44 99 LEU A CA 1
ATOM 723 C C . LEU A 1 99 ? -7.349 -6.689 -13.442 1.00 94.44 99 LEU A C 1
ATOM 725 O O . LEU A 1 99 ? -7.592 -6.611 -12.238 1.00 94.44 99 LEU A O 1
ATOM 729 N N . LEU A 1 100 ? -8.311 -6.620 -14.365 1.00 97.12 100 LEU A N 1
ATOM 730 C CA . LEU A 1 100 ? -9.723 -6.455 -14.025 1.00 97.12 100 LEU A CA 1
ATOM 731 C C . LEU A 1 100 ? -10.249 -7.665 -13.245 1.00 97.12 100 LEU A C 1
ATOM 733 O O . LEU A 1 100 ? -10.884 -7.491 -12.206 1.00 97.12 100 LEU A O 1
ATOM 737 N N . VAL A 1 101 ? -9.958 -8.882 -13.711 1.00 97.44 101 VAL A N 1
ATOM 738 C CA . VAL A 1 101 ? -10.403 -10.122 -13.055 1.00 97.44 101 VAL A CA 1
ATOM 739 C C . VAL A 1 101 ? -9.841 -10.228 -11.638 1.00 97.44 101 VAL A C 1
ATOM 741 O O . VAL A 1 101 ? -10.600 -10.479 -10.702 1.00 97.44 101 VAL A O 1
ATOM 744 N N . VAL A 1 102 ? -8.540 -9.988 -11.459 1.00 96.06 102 VAL A N 1
ATOM 745 C CA . VAL A 1 102 ? -7.894 -10.023 -10.139 1.00 96.06 102 VAL A CA 1
ATOM 746 C C . VAL A 1 102 ? -8.459 -8.933 -9.234 1.00 96.06 102 VAL A C 1
ATOM 748 O O . VAL A 1 102 ? -8.756 -9.207 -8.077 1.00 96.06 102 VAL A O 1
ATOM 751 N N . THR A 1 103 ? -8.695 -7.727 -9.757 1.00 96.19 103 THR A N 1
ATOM 752 C CA . THR A 1 103 ? -9.284 -6.623 -8.981 1.00 96.19 103 THR A CA 1
ATOM 753 C C . THR A 1 103 ? -10.673 -6.987 -8.452 1.00 96.19 103 THR A C 1
ATOM 755 O O . THR A 1 103 ? -10.955 -6.777 -7.275 1.00 96.19 103 THR A O 1
ATOM 758 N N . VAL A 1 104 ? -11.532 -7.583 -9.288 1.00 97.62 104 VAL A N 1
ATOM 759 C CA . VAL A 1 104 ? -12.869 -8.042 -8.869 1.00 97.62 104 VAL A CA 1
ATOM 760 C C . VAL A 1 104 ? -12.772 -9.172 -7.843 1.00 97.62 104 VAL A C 1
ATOM 762 O O . VAL A 1 104 ? -13.491 -9.155 -6.846 1.00 97.62 104 VAL A O 1
ATOM 765 N N . ALA A 1 105 ? -11.870 -10.133 -8.051 1.00 96.62 105 ALA A N 1
ATOM 766 C CA . ALA A 1 105 ? -11.666 -11.234 -7.114 1.00 96.62 105 ALA A CA 1
ATOM 767 C C . ALA A 1 105 ? -11.182 -10.735 -5.740 1.00 96.62 105 ALA A C 1
ATOM 769 O O . ALA A 1 105 ? -11.726 -11.135 -4.713 1.00 96.62 105 ALA A O 1
ATOM 770 N N . VAL A 1 106 ? -10.210 -9.817 -5.716 1.00 94.75 106 VAL A N 1
ATOM 771 C CA . VAL A 1 106 ? -9.705 -9.194 -4.484 1.00 94.75 106 VAL A CA 1
ATOM 772 C C . VAL A 1 106 ? -10.801 -8.384 -3.795 1.00 94.75 106 VAL A C 1
ATOM 774 O O . VAL A 1 106 ? -10.943 -8.495 -2.581 1.00 94.75 106 VAL A O 1
ATOM 777 N N . ALA A 1 107 ? -11.610 -7.626 -4.542 1.00 95.06 107 ALA A N 1
ATOM 778 C CA . ALA A 1 107 ? -12.731 -6.874 -3.981 1.00 95.06 107 ALA A CA 1
ATOM 779 C C . ALA A 1 107 ? -13.765 -7.792 -3.307 1.00 95.06 107 ALA A C 1
ATOM 781 O O . ALA A 1 107 ? -14.167 -7.526 -2.176 1.00 95.06 107 ALA A O 1
ATOM 782 N N . ALA A 1 108 ? -14.131 -8.907 -3.949 1.00 96.56 108 ALA A N 1
ATOM 783 C CA . ALA A 1 108 ? -15.037 -9.893 -3.361 1.00 96.56 108 ALA A CA 1
ATOM 784 C C . ALA A 1 108 ? -14.451 -10.507 -2.077 1.00 96.56 108 ALA A C 1
ATOM 786 O O . ALA A 1 108 ? -15.124 -10.569 -1.049 1.00 96.56 108 ALA A O 1
ATOM 787 N N . CYS A 1 109 ? -13.176 -10.910 -2.099 1.00 94.31 109 CYS A N 1
ATOM 788 C CA . CYS A 1 109 ? -12.487 -11.414 -0.910 1.00 94.31 109 CYS A CA 1
ATOM 789 C C . CYS A 1 109 ? -12.425 -10.370 0.216 1.00 94.31 109 CYS A C 1
ATOM 791 O O . CYS A 1 109 ? -12.608 -10.723 1.380 1.00 94.31 109 CYS A O 1
ATOM 793 N N . ALA A 1 110 ? -12.194 -9.096 -0.114 1.00 92.88 110 ALA A N 1
ATOM 794 C CA . ALA A 1 110 ? -12.159 -8.005 0.853 1.00 92.88 110 ALA A CA 1
ATOM 795 C C . ALA A 1 110 ? -13.531 -7.769 1.500 1.00 92.88 110 ALA A C 1
ATOM 797 O O . ALA A 1 110 ? -13.596 -7.552 2.707 1.00 92.88 110 ALA A O 1
ATOM 798 N N . GLU A 1 111 ? -14.624 -7.871 0.741 1.00 93.50 111 GLU A N 1
ATOM 799 C CA . GLU A 1 111 ? -15.984 -7.732 1.272 1.00 93.50 111 GLU A CA 1
ATOM 800 C C . GLU A 1 111 ? -16.319 -8.852 2.269 1.00 93.50 111 GLU A C 1
ATOM 802 O O . GLU A 1 111 ? -16.765 -8.574 3.384 1.00 93.50 111 GLU A O 1
ATOM 807 N N . TYR A 1 112 ? -16.005 -10.108 1.931 1.00 93.56 112 TYR A N 1
ATOM 808 C CA . TYR A 1 112 ? -16.166 -11.232 2.860 1.00 93.56 112 TYR A CA 1
ATOM 809 C C . TYR A 1 112 ? -15.261 -11.114 4.094 1.00 93.56 112 TYR A C 1
ATOM 811 O O . TYR A 1 112 ? -15.696 -11.413 5.210 1.00 93.56 112 TYR A O 1
ATOM 819 N N . LEU A 1 113 ? -14.016 -10.657 3.914 1.00 92.00 113 LEU A N 1
ATOM 820 C CA . LEU A 1 113 ? -13.074 -10.438 5.010 1.00 92.00 113 LEU A CA 1
ATOM 821 C C . LEU A 1 113 ? -13.596 -9.376 5.981 1.00 92.00 113 LEU A C 1
ATOM 823 O O . LEU A 1 113 ? -13.641 -9.632 7.181 1.00 92.00 113 LEU A O 1
ATOM 827 N N . VAL A 1 114 ? -14.011 -8.209 5.475 1.00 91.56 114 VAL A N 1
ATOM 828 C CA . VAL A 1 114 ? -14.529 -7.105 6.297 1.00 91.56 114 VAL A CA 1
ATOM 829 C C . VAL A 1 114 ? -15.838 -7.499 6.979 1.00 91.56 114 VAL A C 1
ATOM 831 O O . VAL A 1 114 ? -16.001 -7.225 8.167 1.00 91.56 114 VAL A O 1
ATOM 834 N N . GLY A 1 115 ? -16.728 -8.205 6.274 1.00 91.75 115 GLY A N 1
ATOM 835 C CA . GLY A 1 115 ? -17.981 -8.711 6.839 1.00 91.75 115 GLY A CA 1
ATOM 836 C C . GLY A 1 115 ? -17.782 -9.682 8.008 1.00 91.75 115 GLY A C 1
ATOM 837 O O . GLY A 1 115 ? -18.597 -9.707 8.922 1.00 91.75 115 GLY A O 1
ATOM 838 N N . SER A 1 116 ? -16.669 -10.420 8.030 1.00 91.50 116 SER A N 1
ATOM 839 C CA . SER A 1 116 ? -16.356 -11.386 9.095 1.00 91.50 116 SER A CA 1
ATOM 840 C C . SER A 1 116 ? -15.687 -10.758 10.329 1.00 91.50 116 SER A C 1
ATOM 842 O O . SER A 1 116 ? -15.455 -11.450 11.321 1.00 91.50 116 SER A O 1
ATOM 844 N N . ILE A 1 117 ? -15.329 -9.465 10.293 1.00 91.50 117 ILE A N 1
ATOM 845 C CA . ILE A 1 117 ? -14.590 -8.815 11.391 1.00 91.50 117 ILE A CA 1
ATOM 846 C C . ILE A 1 117 ? -15.417 -8.806 12.678 1.00 91.50 117 ILE A C 1
ATOM 848 O O . ILE A 1 117 ? -14.874 -9.101 13.742 1.00 91.50 117 ILE A O 1
ATOM 852 N N . ASP A 1 118 ? -16.708 -8.480 12.596 1.00 90.06 118 ASP A N 1
ATOM 853 C CA . ASP A 1 118 ? -17.575 -8.378 13.776 1.00 90.06 118 ASP A CA 1
ATOM 854 C C . ASP A 1 118 ? -17.725 -9.732 14.486 1.00 90.06 118 ASP A C 1
ATOM 856 O O . ASP A 1 118 ? -17.526 -9.810 15.701 1.00 90.06 118 ASP A O 1
ATOM 860 N N . ASP A 1 119 ? -17.922 -10.807 13.720 1.00 89.12 119 ASP A N 1
ATOM 861 C CA . ASP A 1 119 ? -18.027 -12.175 14.239 1.00 89.12 119 ASP A CA 1
ATOM 862 C C . ASP A 1 119 ? -16.723 -12.643 14.917 1.00 89.12 119 ASP A C 1
ATOM 864 O O . ASP A 1 119 ? -16.743 -13.295 15.970 1.00 89.12 119 ASP A O 1
ATOM 868 N N . ILE A 1 120 ? -15.560 -12.292 14.346 1.00 88.44 120 ILE A N 1
ATOM 869 C CA . ILE A 1 120 ? -14.243 -12.616 14.923 1.00 88.44 120 ILE A CA 1
ATOM 870 C C . ILE A 1 120 ? -14.013 -11.855 16.229 1.00 88.44 120 ILE A C 1
ATOM 872 O O . ILE A 1 120 ? -13.467 -12.425 17.179 1.00 88.44 120 ILE A O 1
ATOM 876 N N . VAL A 1 121 ? -14.416 -10.585 16.294 1.00 90.06 121 VAL A N 1
ATOM 877 C CA . VAL A 1 121 ? -14.291 -9.760 17.503 1.00 90.06 121 VAL A CA 1
ATOM 878 C C . VAL A 1 121 ? -15.129 -10.348 18.637 1.00 90.06 121 VAL A C 1
ATOM 880 O O . VAL A 1 121 ? -14.641 -10.441 19.766 1.00 90.06 121 VAL A O 1
ATOM 883 N N . GLU A 1 122 ? -16.353 -10.787 18.336 1.00 87.88 122 GLU A N 1
ATOM 884 C CA . GLU A 1 122 ? -17.261 -11.393 19.312 1.00 87.88 122 GLU A CA 1
ATOM 885 C C . GLU A 1 122 ? -16.762 -12.763 19.796 1.00 87.88 122 GLU A C 1
ATOM 887 O O . GLU A 1 122 ? -16.761 -13.034 20.996 1.00 87.88 122 GLU A O 1
ATOM 892 N N . THR A 1 123 ? -16.264 -13.604 18.885 1.00 88.00 123 THR A N 1
ATOM 893 C CA . THR A 1 123 ? -15.867 -14.987 19.205 1.00 88.00 123 THR A CA 1
ATOM 894 C C . THR A 1 123 ? -14.467 -15.090 19.819 1.00 88.00 123 THR A C 1
ATOM 896 O O . THR A 1 123 ? -14.228 -15.916 20.698 1.00 88.00 123 THR A O 1
ATOM 899 N N . SER A 1 124 ? -13.516 -14.276 19.349 1.00 80.88 124 SER A N 1
ATOM 900 C CA . SER A 1 124 ? -12.086 -14.426 19.671 1.00 80.88 124 SER A CA 1
ATOM 901 C C . SER A 1 124 ? -11.569 -13.409 20.694 1.00 80.88 124 SER A C 1
ATOM 903 O O . SER A 1 124 ? -10.391 -13.452 21.042 1.00 80.88 124 SER A O 1
ATOM 905 N N . HIS A 1 125 ? -12.413 -12.482 21.171 1.00 83.75 125 HIS A N 1
ATOM 906 C CA . HIS A 1 125 ? -12.032 -11.369 22.059 1.00 83.75 125 HIS A CA 1
ATOM 907 C C . HIS A 1 125 ? -10.862 -10.507 21.537 1.00 83.75 125 HIS A C 1
ATOM 909 O O . HIS A 1 125 ? -10.148 -9.863 22.310 1.00 83.75 125 HIS A O 1
ATOM 915 N N . ILE A 1 126 ? -10.660 -10.468 20.219 1.00 88.00 126 ILE A N 1
ATOM 916 C CA . ILE A 1 126 ? -9.654 -9.622 19.570 1.00 88.00 126 ILE A CA 1
ATOM 917 C C . ILE A 1 126 ? -10.307 -8.279 19.236 1.00 88.00 126 ILE A C 1
ATOM 919 O O . ILE A 1 126 ? -11.427 -8.234 18.740 1.00 88.00 126 ILE A O 1
ATOM 923 N N . SER A 1 127 ? -9.625 -7.162 19.496 1.00 90.44 127 SER A N 1
ATOM 924 C CA . SER A 1 127 ? -10.182 -5.839 19.200 1.00 90.44 127 SER A CA 1
ATOM 925 C C . SER A 1 127 ? -10.194 -5.539 17.696 1.00 90.44 127 SER A C 1
ATOM 927 O O . SER A 1 127 ? -9.263 -5.899 16.970 1.00 90.44 127 SER A O 1
ATOM 929 N N . LYS A 1 128 ? -11.195 -4.772 17.238 1.00 88.25 128 LYS A N 1
ATOM 930 C CA . LYS A 1 128 ? -11.230 -4.216 15.869 1.00 88.25 128 LYS A CA 1
ATOM 931 C C . LYS A 1 128 ? -9.943 -3.463 15.527 1.00 88.25 128 LYS A C 1
ATOM 933 O O . LYS A 1 128 ? -9.444 -3.564 14.413 1.00 88.25 128 LYS A O 1
ATOM 938 N N . THR A 1 129 ? -9.372 -2.755 16.503 1.00 88.69 129 THR A N 1
ATOM 939 C CA . THR A 1 129 ? -8.098 -2.044 16.353 1.00 88.69 129 THR A CA 1
ATOM 940 C C . THR A 1 129 ? -6.936 -2.990 16.068 1.00 88.69 129 THR A C 1
ATOM 942 O O . THR A 1 129 ? -6.128 -2.689 15.201 1.00 88.69 129 THR A O 1
ATOM 945 N N . PHE A 1 130 ? -6.841 -4.135 16.751 1.00 89.75 130 PHE A N 1
ATOM 946 C CA . PHE A 1 130 ? -5.779 -5.107 16.485 1.00 89.75 130 PHE A CA 1
ATOM 947 C C . PHE A 1 130 ? -5.929 -5.731 15.095 1.00 89.75 130 PHE A C 1
ATOM 949 O O . PHE A 1 130 ? -4.953 -5.833 14.356 1.00 89.75 130 PHE A O 1
ATOM 956 N N . ILE A 1 131 ? -7.156 -6.090 14.709 1.00 90.81 131 ILE A N 1
ATOM 957 C CA . ILE A 1 131 ? -7.436 -6.629 13.373 1.00 90.81 131 ILE A CA 1
ATOM 958 C C . ILE A 1 131 ? -7.044 -5.602 12.302 1.00 90.81 131 ILE A C 1
ATOM 960 O O . ILE A 1 131 ? -6.278 -5.925 11.396 1.00 90.81 131 ILE A O 1
ATOM 964 N N . GLY A 1 132 ? -7.498 -4.355 12.444 1.00 89.19 132 GLY A N 1
ATOM 965 C CA . GLY A 1 132 ? -7.242 -3.291 11.475 1.00 89.19 132 GLY A CA 1
ATOM 966 C C . GLY A 1 132 ? -5.786 -2.829 11.400 1.00 89.19 132 GLY A C 1
ATOM 967 O O . GLY A 1 132 ? -5.309 -2.517 10.315 1.00 89.19 132 GLY A O 1
ATOM 968 N N . LEU A 1 133 ? -5.069 -2.789 12.527 1.00 88.44 133 LEU A N 1
ATOM 969 C CA . LEU A 1 133 ? -3.709 -2.241 12.593 1.00 88.44 133 LEU A CA 1
ATOM 970 C C . LEU A 1 133 ? -2.617 -3.305 12.416 1.00 88.44 133 LEU A C 1
ATOM 972 O O . LEU A 1 133 ? -1.517 -2.968 11.993 1.00 88.44 133 LEU A O 1
ATOM 976 N N . ILE A 1 134 ? -2.900 -4.574 12.730 1.00 90.19 134 ILE A N 1
ATOM 977 C CA . ILE A 1 134 ? -1.916 -5.667 12.672 1.00 90.19 134 ILE A CA 1
ATOM 978 C C . ILE A 1 134 ? -2.285 -6.693 11.602 1.00 90.19 134 ILE A C 1
ATOM 980 O O . ILE A 1 134 ? -1.491 -6.932 10.698 1.00 90.19 134 ILE A O 1
ATOM 984 N N . LEU A 1 135 ? -3.473 -7.301 11.672 1.00 89.62 135 LEU A N 1
ATOM 985 C CA . LEU A 1 135 ? -3.805 -8.434 10.797 1.00 89.62 135 LEU A CA 1
ATOM 986 C C . LEU A 1 135 ? -4.011 -8.019 9.336 1.00 89.62 135 LEU A C 1
ATOM 988 O O . LEU A 1 135 ? -3.451 -8.657 8.446 1.00 89.62 135 LEU A O 1
ATOM 992 N N . ILE A 1 136 ? -4.775 -6.951 9.084 1.00 91.19 136 ILE A N 1
ATOM 993 C CA . ILE A 1 136 ? -5.054 -6.487 7.716 1.00 91.19 136 ILE A CA 1
ATOM 994 C C . ILE A 1 136 ? -3.760 -6.077 6.983 1.00 91.19 136 ILE A C 1
ATOM 996 O O . ILE A 1 136 ? -3.546 -6.578 5.877 1.00 91.19 136 ILE A O 1
ATOM 1000 N N . PRO A 1 137 ? -2.853 -5.260 7.565 1.00 90.19 137 PRO A N 1
ATOM 1001 C CA . PRO A 1 137 ? -1.606 -4.889 6.892 1.00 90.19 137 PRO A CA 1
ATOM 1002 C C . PRO A 1 137 ? -0.675 -6.069 6.610 1.00 90.19 137 PRO A C 1
ATOM 1004 O O . PRO A 1 137 ? -0.002 -6.069 5.585 1.00 90.19 137 PRO A O 1
ATOM 1007 N N . ILE A 1 138 ? -0.650 -7.091 7.477 1.00 90.94 138 ILE A N 1
ATOM 1008 C CA . ILE A 1 138 ? 0.158 -8.296 7.236 1.00 90.94 138 ILE A CA 1
ATOM 1009 C C . ILE A 1 138 ? -0.297 -8.991 5.955 1.00 90.94 138 ILE A C 1
ATOM 1011 O O . ILE A 1 138 ? 0.541 -9.326 5.126 1.00 90.94 138 ILE A O 1
ATOM 1015 N N . VAL A 1 139 ? -1.605 -9.201 5.783 1.00 88.75 139 VAL A N 1
ATOM 1016 C CA . VAL A 1 139 ? -2.139 -9.882 4.595 1.00 88.75 139 VAL A CA 1
ATOM 1017 C C . VAL A 1 139 ? -2.000 -9.002 3.353 1.00 88.75 139 VAL A C 1
ATOM 1019 O O . VAL A 1 139 ? -1.572 -9.492 2.311 1.00 88.75 139 VAL A O 1
ATOM 1022 N N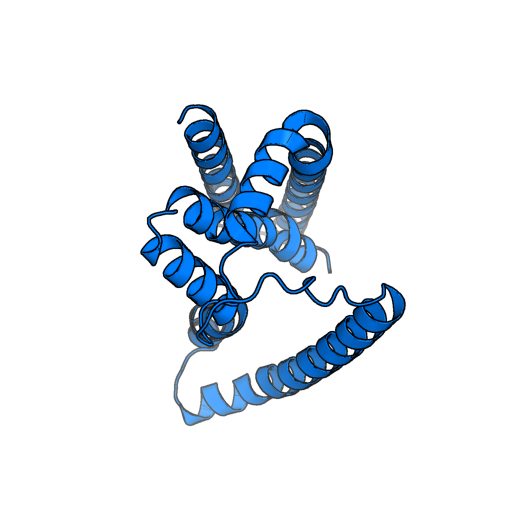 . GLY A 1 140 ? -2.314 -7.707 3.468 1.00 86.94 140 GLY A N 1
ATOM 1023 C CA . GLY A 1 140 ? -2.258 -6.759 2.352 1.00 86.94 140 GLY A CA 1
ATOM 1024 C C . GLY A 1 140 ? -0.850 -6.547 1.794 1.00 86.94 140 GLY A C 1
ATOM 1025 O O . GLY A 1 140 ? -0.692 -6.435 0.583 1.00 86.94 140 GLY A O 1
ATOM 1026 N N . ASN A 1 141 ? 0.170 -6.577 2.657 1.00 89.62 141 ASN A N 1
ATOM 1027 C CA . ASN A 1 141 ? 1.559 -6.305 2.275 1.00 89.62 141 ASN A CA 1
ATOM 1028 C C . ASN A 1 141 ? 2.426 -7.578 2.231 1.00 89.62 141 ASN A C 1
ATOM 1030 O O . ASN A 1 141 ? 3.647 -7.488 2.090 1.00 89.62 141 ASN A O 1
ATOM 1034 N N . ALA A 1 142 ? 1.831 -8.771 2.367 1.00 88.75 142 ALA A N 1
ATOM 1035 C CA . ALA A 1 142 ? 2.569 -10.036 2.437 1.00 88.75 142 ALA A CA 1
ATOM 1036 C C . ALA A 1 142 ? 3.436 -10.271 1.194 1.00 88.75 142 ALA A C 1
ATOM 1038 O O . ALA A 1 142 ? 4.608 -10.621 1.323 1.00 88.75 142 ALA A O 1
ATOM 1039 N N . ALA A 1 143 ? 2.871 -10.052 0.002 1.00 85.69 143 ALA A N 1
ATOM 1040 C CA . ALA A 1 143 ? 3.585 -10.228 -1.259 1.00 85.69 143 ALA A CA 1
ATOM 1041 C C . ALA A 1 143 ? 4.804 -9.293 -1.344 1.00 85.69 143 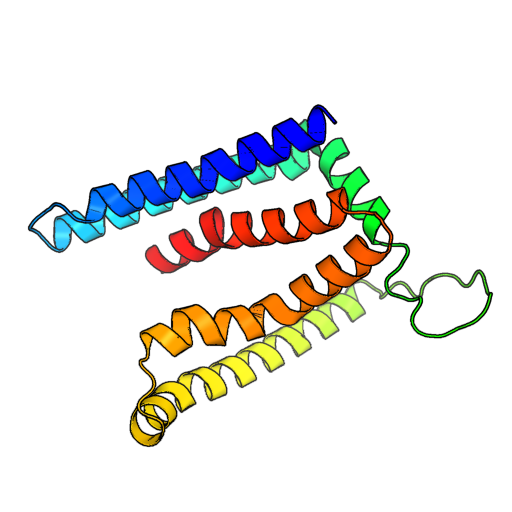ALA A C 1
ATOM 1043 O O . ALA A 1 143 ? 5.915 -9.752 -1.591 1.00 85.69 143 ALA A O 1
ATOM 1044 N N . GLU A 1 144 ? 4.621 -8.009 -1.021 1.00 83.12 144 GLU A N 1
ATOM 1045 C CA . GLU A 1 144 ? 5.705 -7.019 -1.011 1.00 83.12 144 GLU A CA 1
ATOM 1046 C C . GLU A 1 144 ? 6.801 -7.371 0.004 1.00 83.12 144 GLU A C 1
ATOM 1048 O O . GLU A 1 144 ? 7.990 -7.247 -0.291 1.00 83.12 144 GLU A O 1
ATOM 1053 N N . HIS A 1 145 ? 6.421 -7.847 1.195 1.00 86.69 145 HIS A N 1
ATOM 1054 C CA . HIS A 1 145 ? 7.370 -8.304 2.211 1.00 86.69 145 HIS A CA 1
ATOM 1055 C C . HIS A 1 145 ? 8.176 -9.520 1.743 1.00 86.69 145 HIS A C 1
ATOM 1057 O O . HIS A 1 145 ? 9.385 -9.568 1.973 1.00 86.69 145 HIS A O 1
ATOM 1063 N N . VAL A 1 146 ? 7.540 -10.490 1.081 1.00 88.50 146 VAL A N 1
ATOM 1064 C CA . VAL A 1 146 ? 8.232 -11.661 0.526 1.00 88.50 146 VAL A CA 1
ATOM 1065 C C . VAL A 1 146 ? 9.232 -11.230 -0.546 1.00 88.50 146 VAL A C 1
ATOM 1067 O O . VAL A 1 146 ? 10.403 -11.597 -0.446 1.00 88.50 146 VAL A O 1
ATOM 1070 N N . THR A 1 147 ? 8.823 -10.386 -1.497 1.00 83.50 147 THR A N 1
ATOM 1071 C CA . THR A 1 147 ? 9.721 -9.821 -2.517 1.00 83.50 147 THR A CA 1
ATOM 1072 C C . THR A 1 147 ? 10.894 -9.076 -1.877 1.00 83.50 147 THR A C 1
ATOM 1074 O O . THR A 1 147 ? 12.050 -9.325 -2.222 1.00 83.50 147 THR A O 1
ATOM 1077 N N . ALA A 1 148 ? 10.643 -8.219 -0.881 1.00 83.81 148 ALA A N 1
ATOM 1078 C CA . ALA A 1 148 ? 11.699 -7.484 -0.186 1.00 83.81 148 ALA A CA 1
ATOM 1079 C C . ALA A 1 148 ? 12.705 -8.418 0.514 1.00 83.81 148 ALA A C 1
ATOM 1081 O O . ALA A 1 148 ? 13.911 -8.165 0.469 1.00 83.81 148 ALA A O 1
ATOM 1082 N N . VAL A 1 149 ? 12.243 -9.514 1.126 1.00 88.62 149 VAL A N 1
ATOM 1083 C CA . VAL A 1 149 ? 13.120 -10.516 1.754 1.00 88.62 149 VAL A CA 1
ATOM 1084 C C . VAL A 1 149 ? 13.946 -11.260 0.704 1.00 88.62 149 VAL A C 1
ATOM 1086 O O . VAL A 1 149 ? 15.162 -11.354 0.863 1.00 88.62 149 VAL A O 1
ATOM 1089 N N . ILE A 1 150 ? 13.330 -11.733 -0.385 1.00 85.12 150 ILE A N 1
ATOM 1090 C CA . ILE A 1 150 ? 14.028 -12.451 -1.468 1.00 85.12 150 ILE A CA 1
ATOM 1091 C C . ILE A 1 150 ? 15.121 -11.571 -2.079 1.00 85.12 150 ILE A C 1
ATOM 1093 O O . ILE A 1 150 ? 16.267 -11.995 -2.223 1.00 85.12 150 ILE A O 1
ATOM 1097 N N . VAL A 1 151 ? 14.792 -10.318 -2.380 1.00 80.56 151 VAL A N 1
ATOM 1098 C CA . VAL A 1 151 ? 15.738 -9.338 -2.915 1.00 80.56 151 VAL A CA 1
ATOM 1099 C C . VAL A 1 151 ? 16.864 -9.037 -1.919 1.00 80.56 151 VAL A C 1
ATOM 1101 O O . VAL A 1 151 ? 18.031 -8.955 -2.307 1.00 80.56 151 VAL A O 1
ATOM 1104 N N . SER A 1 152 ? 16.546 -8.925 -0.627 1.00 84.75 152 SER A N 1
ATOM 1105 C CA . SER A 1 152 ? 17.552 -8.722 0.425 1.00 84.75 152 SER A CA 1
ATOM 1106 C C . SER A 1 152 ? 18.522 -9.899 0.530 1.00 84.75 152 SER A C 1
ATOM 1108 O O . SER A 1 152 ? 19.714 -9.694 0.749 1.00 84.75 152 SER A O 1
ATOM 1110 N N . MET A 1 153 ? 18.040 -11.132 0.340 1.00 86.81 153 MET A N 1
ATOM 1111 C CA . MET A 1 153 ? 18.878 -12.338 0.340 1.00 86.81 153 MET A CA 1
ATOM 1112 C C . MET A 1 153 ? 19.863 -12.380 -0.836 1.00 86.81 153 MET A C 1
ATOM 1114 O O . MET A 1 153 ? 20.879 -13.066 -0.747 1.00 86.81 153 MET A O 1
ATOM 1118 N N . LYS A 1 154 ? 19.600 -11.625 -1.910 1.00 84.56 154 LYS A N 1
ATOM 1119 C CA . LYS A 1 154 ? 20.493 -11.457 -3.069 1.00 84.56 154 LYS A CA 1
ATOM 1120 C C . LYS A 1 154 ? 21.504 -10.311 -2.896 1.00 84.56 154 LYS A C 1
ATOM 1122 O O . LYS A 1 154 ? 22.060 -9.843 -3.884 1.00 84.56 154 LYS A O 1
ATOM 1127 N N . ASP A 1 155 ? 21.720 -9.839 -1.665 1.00 84.00 155 ASP A N 1
ATOM 1128 C CA . ASP A 1 155 ? 22.605 -8.709 -1.319 1.00 84.00 155 ASP A CA 1
ATOM 1129 C C . ASP A 1 155 ? 22.190 -7.367 -1.967 1.00 84.00 155 ASP A C 1
ATOM 1131 O O . ASP A 1 155 ? 22.949 -6.402 -2.024 1.00 84.00 155 ASP A O 1
ATOM 1135 N N . LYS A 1 156 ? 20.937 -7.270 -2.432 1.00 77.38 156 LYS A N 1
ATOM 1136 C CA . LYS A 1 156 ? 20.351 -6.068 -3.047 1.00 77.38 156 LYS A CA 1
ATOM 1137 C C . LYS A 1 156 ? 19.517 -5.278 -2.028 1.00 77.38 156 LYS A C 1
ATOM 1139 O O . LYS A 1 156 ? 18.353 -4.961 -2.268 1.00 77.38 156 LYS A O 1
ATOM 1144 N N . MET A 1 157 ? 20.099 -4.946 -0.872 1.00 84.06 157 MET A N 1
ATOM 1145 C CA . MET A 1 157 ? 19.383 -4.262 0.224 1.00 84.06 157 MET A CA 1
ATOM 1146 C C . MET A 1 157 ? 18.760 -2.919 -0.204 1.00 84.06 157 MET A C 1
ATOM 1148 O O . MET A 1 157 ? 17.655 -2.582 0.216 1.00 84.06 157 MET A O 1
ATOM 1152 N N . ASP A 1 158 ? 19.423 -2.179 -1.094 1.00 80.31 158 ASP A N 1
ATOM 1153 C CA . ASP A 1 158 ? 18.933 -0.900 -1.626 1.00 80.31 158 ASP A CA 1
ATOM 1154 C C . ASP A 1 158 ? 17.576 -1.045 -2.334 1.00 80.31 158 ASP A C 1
ATOM 1156 O O . ASP A 1 158 ? 16.697 -0.192 -2.203 1.00 80.31 158 ASP A O 1
ATOM 1160 N N . LEU A 1 159 ? 17.380 -2.150 -3.057 1.00 74.56 159 LEU A N 1
ATOM 1161 C CA . LEU A 1 159 ? 16.134 -2.446 -3.752 1.00 74.56 159 LEU A CA 1
ATOM 1162 C C . LEU A 1 159 ? 15.028 -2.858 -2.777 1.00 74.56 159 LEU A C 1
ATOM 1164 O O . LEU A 1 159 ? 13.906 -2.370 -2.894 1.00 74.56 159 LEU A O 1
ATOM 1168 N N . ALA A 1 160 ? 15.345 -3.689 -1.783 1.00 81.12 160 ALA A N 1
ATOM 1169 C CA . ALA A 1 160 ? 14.390 -4.064 -0.742 1.00 81.12 160 ALA A CA 1
ATOM 1170 C C . ALA A 1 160 ? 13.893 -2.842 0.051 1.00 81.12 160 ALA A C 1
ATOM 1172 O O . ALA A 1 160 ? 12.698 -2.711 0.321 1.00 81.12 160 ALA A O 1
ATOM 1173 N N . LEU A 1 161 ? 14.794 -1.900 0.355 1.00 82.56 161 LEU A N 1
ATOM 1174 C CA . LEU A 1 161 ? 14.437 -0.625 0.974 1.00 82.56 161 LEU A CA 1
ATOM 1175 C C . LEU A 1 161 ? 13.532 0.216 0.071 1.00 82.56 161 LEU A C 1
ATOM 1177 O O . LEU A 1 161 ? 12.569 0.795 0.568 1.00 82.56 161 LEU A O 1
ATOM 1181 N N . ASN A 1 162 ? 13.794 0.265 -1.238 1.00 76.69 162 ASN A N 1
ATOM 1182 C CA . ASN A 1 162 ? 12.939 0.992 -2.179 1.00 76.69 162 ASN A CA 1
ATOM 1183 C C . ASN A 1 162 ? 11.517 0.410 -2.251 1.00 76.69 162 ASN A C 1
ATOM 1185 O O . ASN A 1 162 ? 10.565 1.188 -2.295 1.00 76.69 162 ASN A O 1
ATOM 1189 N N . VAL A 1 163 ? 11.361 -0.920 -2.206 1.00 79.56 163 VAL A N 1
ATOM 1190 C CA . VAL A 1 163 ? 10.043 -1.587 -2.149 1.00 79.56 163 VAL A CA 1
ATOM 1191 C C . VAL A 1 163 ? 9.290 -1.177 -0.879 1.00 79.56 163 VAL A C 1
ATOM 1193 O O . VAL A 1 163 ? 8.180 -0.649 -0.956 1.00 79.56 163 VAL A O 1
ATOM 1196 N N . ALA A 1 164 ? 9.921 -1.321 0.292 1.00 82.06 164 ALA A N 1
ATOM 1197 C CA . ALA A 1 164 ? 9.289 -1.010 1.577 1.00 82.06 164 ALA A CA 1
ATOM 1198 C C . ALA A 1 164 ? 8.940 0.485 1.731 1.00 82.06 164 ALA A C 1
ATOM 1200 O O . ALA A 1 164 ? 7.859 0.851 2.205 1.00 82.06 164 ALA A O 1
ATOM 1201 N N . ILE A 1 165 ? 9.852 1.367 1.316 1.00 80.69 165 ILE A N 1
ATOM 1202 C CA . ILE A 1 165 ? 9.661 2.819 1.371 1.00 80.69 165 ILE A CA 1
ATOM 1203 C C . ILE A 1 165 ? 8.589 3.267 0.373 1.00 80.69 165 ILE A C 1
ATOM 1205 O O . ILE A 1 165 ? 7.760 4.110 0.716 1.00 80.69 165 ILE A O 1
ATOM 1209 N N . GLY A 1 166 ? 8.580 2.710 -0.841 1.00 79.81 166 GLY A N 1
ATOM 1210 C CA . GLY A 1 166 ? 7.600 3.040 -1.875 1.00 79.81 166 GLY A CA 1
ATOM 1211 C C . GLY A 1 166 ? 6.168 2.764 -1.420 1.00 79.81 166 GLY A C 1
ATOM 1212 O O . GLY A 1 166 ? 5.334 3.670 -1.461 1.00 79.81 166 GLY A O 1
ATOM 1213 N N . SER A 1 167 ? 5.913 1.557 -0.904 1.00 82.75 167 SER A N 1
ATOM 1214 C CA . SER A 1 167 ? 4.612 1.161 -0.341 1.00 82.75 167 SER A CA 1
ATOM 1215 C C . SER A 1 167 ? 4.205 2.065 0.837 1.00 82.75 167 SER A C 1
ATOM 1217 O O . SER A 1 167 ? 3.105 2.626 0.861 1.00 82.75 167 SER A O 1
ATOM 1219 N N . SER A 1 168 ? 5.138 2.359 1.753 1.00 84.81 168 SER A N 1
ATOM 1220 C CA . SER A 1 168 ? 4.893 3.266 2.890 1.00 84.81 168 SER A CA 1
ATOM 1221 C C . SER A 1 168 ? 4.504 4.686 2.456 1.00 84.81 168 SER A C 1
ATOM 1223 O O . SER A 1 168 ? 3.597 5.286 3.035 1.00 84.81 168 SER A O 1
ATOM 1225 N N . LEU A 1 169 ? 5.164 5.237 1.429 1.00 83.06 169 LEU A N 1
ATOM 1226 C CA . LEU A 1 169 ? 4.851 6.563 0.890 1.00 83.06 169 LEU A CA 1
ATOM 1227 C C . LEU A 1 169 ? 3.481 6.592 0.208 1.00 83.06 169 LEU A C 1
ATOM 1229 O O . LEU A 1 169 ? 2.744 7.559 0.394 1.00 83.06 169 LEU A O 1
ATOM 1233 N N . GLN A 1 170 ? 3.119 5.546 -0.539 1.00 84.69 170 GLN A N 1
ATOM 1234 C CA . GLN A 1 170 ? 1.792 5.440 -1.152 1.00 84.69 170 GLN A CA 1
ATOM 1235 C C . GLN A 1 170 ? 0.692 5.410 -0.087 1.00 84.69 170 GLN A C 1
ATOM 1237 O O . GLN A 1 170 ? -0.277 6.165 -0.182 1.00 84.69 170 GLN A O 1
ATOM 1242 N N . ILE A 1 171 ? 0.862 4.620 0.976 1.00 87.00 171 ILE A N 1
ATOM 1243 C CA . ILE A 1 171 ? -0.122 4.561 2.064 1.00 87.00 171 ILE A CA 1
ATOM 1244 C C . ILE A 1 171 ? -0.227 5.914 2.790 1.00 87.00 171 ILE A C 1
ATOM 1246 O O . ILE A 1 171 ? -1.330 6.391 3.066 1.00 87.00 171 ILE A O 1
ATOM 1250 N N . ALA A 1 172 ? 0.907 6.560 3.071 1.00 83.75 172 ALA A N 1
ATOM 1251 C CA . ALA A 1 172 ? 0.983 7.809 3.830 1.00 83.75 172 ALA A CA 1
ATOM 1252 C C . ALA A 1 172 ? 0.451 9.038 3.072 1.00 83.75 172 ALA A C 1
ATOM 1254 O O . ALA A 1 172 ? -0.233 9.877 3.658 1.00 83.75 172 ALA A O 1
ATOM 1255 N N . LEU A 1 173 ? 0.792 9.170 1.787 1.00 83.81 173 LEU A N 1
ATOM 1256 C CA . LEU A 1 173 ? 0.533 10.376 0.995 1.00 83.81 173 LEU A CA 1
ATOM 1257 C C . LEU A 1 173 ? -0.673 10.272 0.064 1.00 83.81 173 LEU A C 1
ATOM 1259 O O . LEU A 1 173 ? -1.225 11.304 -0.311 1.00 83.81 173 LEU A O 1
ATOM 1263 N N . LEU A 1 174 ? -1.065 9.056 -0.321 1.00 86.75 174 LEU A N 1
ATOM 1264 C CA . LEU A 1 174 ? -2.207 8.826 -1.197 1.00 86.75 174 LEU A CA 1
ATOM 1265 C C . LEU A 1 174 ? -3.346 8.162 -0.431 1.00 86.75 174 LEU A C 1
ATOM 1267 O O . LEU A 1 174 ? -4.383 8.787 -0.252 1.00 86.75 174 LEU A O 1
ATOM 1271 N N . VAL A 1 175 ? -3.159 6.928 0.047 1.00 88.94 175 VAL A N 1
ATOM 1272 C CA . VAL A 1 175 ? -4.273 6.110 0.562 1.00 88.94 175 VAL A CA 1
ATOM 1273 C C . VAL A 1 175 ? -4.918 6.751 1.790 1.00 88.94 175 VAL A C 1
ATOM 1275 O O . VAL A 1 175 ? -6.119 6.994 1.790 1.00 88.94 175 VAL A O 1
ATOM 1278 N N . THR A 1 176 ? -4.132 7.082 2.816 1.00 86.88 176 THR A N 1
ATOM 1279 C CA . THR A 1 176 ? -4.646 7.666 4.066 1.00 86.88 176 THR A CA 1
ATOM 1280 C C . THR A 1 176 ? -5.394 8.988 3.839 1.00 86.88 176 THR A C 1
ATOM 1282 O O . THR A 1 176 ? -6.548 9.082 4.250 1.00 86.88 176 THR A O 1
ATOM 1285 N N . PRO A 1 177 ? -4.814 10.017 3.186 1.00 84.94 177 PRO A N 1
ATOM 1286 C CA . PRO A 1 177 ? -5.532 11.269 2.962 1.00 84.94 177 PRO A CA 1
ATOM 1287 C C . PRO A 1 177 ? -6.695 11.125 1.974 1.00 84.94 177 PRO A C 1
ATOM 1289 O O . PRO A 1 177 ? -7.697 11.814 2.132 1.00 84.94 177 PRO A O 1
ATOM 1292 N N . PHE A 1 178 ? -6.616 10.223 0.993 1.00 91.00 178 PHE A N 1
ATOM 1293 C CA . PHE A 1 178 ? -7.739 9.957 0.093 1.00 91.00 178 PHE A CA 1
ATOM 1294 C C . PHE A 1 178 ? -8.930 9.340 0.838 1.00 91.00 178 PHE A C 1
ATOM 1296 O O . PHE A 1 178 ? -10.058 9.779 0.636 1.00 91.00 178 PHE A O 1
ATOM 1303 N N . LEU A 1 179 ? -8.682 8.404 1.764 1.00 90.06 179 LEU A N 1
ATOM 1304 C CA . LEU A 1 179 ? -9.717 7.825 2.630 1.00 90.06 179 LEU A CA 1
ATOM 1305 C C . LEU A 1 179 ? -10.348 8.838 3.596 1.00 90.06 179 LEU A C 1
ATOM 1307 O O . LEU A 1 179 ? -11.471 8.625 4.026 1.00 90.06 179 LEU A O 1
ATOM 1311 N N . VAL A 1 180 ? -9.648 9.921 3.953 1.00 87.12 180 VAL A N 1
ATOM 1312 C CA . VAL A 1 180 ? -10.214 11.002 4.786 1.00 87.12 180 VAL A CA 1
ATOM 1313 C C . VAL A 1 180 ? -11.191 11.880 3.995 1.00 87.12 180 VAL A C 1
ATOM 1315 O O . VAL A 1 180 ? -12.068 12.491 4.596 1.00 87.12 180 VAL A O 1
ATOM 1318 N N . ILE A 1 181 ? -11.017 11.978 2.673 1.00 88.06 181 ILE A N 1
ATOM 1319 C CA . ILE A 1 181 ? -11.843 12.819 1.791 1.00 88.06 181 ILE A CA 1
ATOM 1320 C C . ILE A 1 181 ? -13.083 12.075 1.272 1.00 88.06 181 ILE A C 1
ATOM 1322 O O . ILE A 1 181 ? -14.068 12.730 0.927 1.00 88.06 181 ILE A O 1
ATOM 1326 N N . LEU A 1 182 ? -13.010 10.744 1.164 1.00 89.00 182 LEU A N 1
ATOM 1327 C CA . LEU A 1 182 ? -14.103 9.876 0.710 1.00 89.00 182 LEU A CA 1
ATOM 1328 C C . LEU A 1 182 ? -15.237 9.829 1.744 1.00 89.00 182 LEU A C 1
ATOM 1330 O O . LEU A 1 182 ? -16.401 9.990 1.312 1.00 89.00 182 LEU A O 1
#

Sequence (182 aa):
MSSLMAVASASLIIPAALYSVLDRSKGANSEDNILILSHGTAIILLILYVMYLYFQLGSHSHLFKAASEQGGTDEEAAEGGDTLEDEPELSPTAAGVVLLVVTVAVAACAEYLVGSIDDIVETSHISKTFIGLILIPIVGNAAEHVTAVIVSMKDKMDLALNVAIGSSLQIALLVTPFLVIL

pLDDT: mean 76.5, std 16.78, range [29.61, 97.62]